Protein AF-A0A3B8ZPI1-F1 (afdb_monomer)

Foldseek 3Di:
DVVVCVVVVVVCCVVLVVLLQDPLLLLLLLVLVVQVPPPPVVNPWDCDPNDTDGPSVVSLVSSLSNLVNCVVVVQWAPDDDDPVNVVLCVVLVVVVVVLVVDD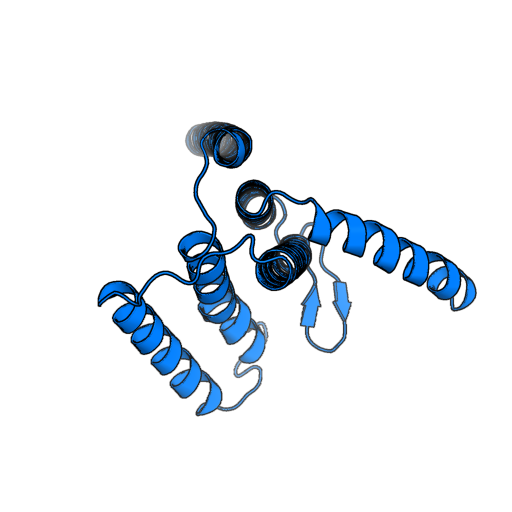FADPDPPDDTSVVCNCVVRVSVNSSCVSVVRHDDDPVSNVSSVVSVVVVVVVVVVVVVCVVVVVD

Structure (mmCIF, N/CA/C/O backbone):
data_AF-A0A3B8ZPI1-F1
#
_entry.id   AF-A0A3B8ZPI1-F1
#
loop_
_atom_site.group_PDB
_atom_site.id
_atom_site.type_symbol
_atom_site.label_atom_id
_atom_site.label_alt_id
_atom_site.label_comp_id
_atom_site.label_asym_id
_atom_site.label_entity_id
_atom_site.label_seq_id
_atom_site.pdbx_PDB_ins_code
_atom_site.Cartn_x
_atom_site.Cartn_y
_atom_site.Cartn_z
_atom_site.occupancy
_atom_site.B_iso_or_equiv
_atom_site.auth_seq_id
_atom_site.auth_comp_id
_atom_site.auth_asym_id
_atom_site.auth_atom_id
_atom_site.pdbx_PDB_model_num
ATOM 1 N N . MET A 1 1 ? 23.819 19.907 0.107 1.00 67.81 1 MET A N 1
ATOM 2 C CA . MET A 1 1 ? 22.705 18.936 0.233 1.00 67.81 1 MET A CA 1
ATOM 3 C C . MET A 1 1 ? 21.937 19.099 1.539 1.00 67.81 1 MET A C 1
ATOM 5 O O . MET A 1 1 ? 20.718 19.045 1.495 1.00 67.81 1 MET A O 1
ATOM 9 N N . GLU A 1 2 ? 22.601 19.367 2.667 1.00 83.31 2 GLU A N 1
ATOM 10 C CA . GLU A 1 2 ? 21.951 19.549 3.980 1.00 83.31 2 GLU A CA 1
ATOM 11 C C . GLU A 1 2 ? 20.871 20.640 3.993 1.00 83.31 2 GLU A C 1
ATOM 13 O O . GLU A 1 2 ? 19.781 20.415 4.503 1.00 83.31 2 GLU A O 1
ATOM 18 N N . PHE A 1 3 ? 21.115 21.778 3.335 1.00 86.19 3 PHE A N 1
ATOM 19 C CA . PHE A 1 3 ? 20.123 22.852 3.209 1.00 86.19 3 PHE A CA 1
ATOM 20 C C . PHE A 1 3 ? 18.861 22.436 2.427 1.00 86.19 3 PHE A C 1
ATOM 22 O O . PHE A 1 3 ? 17.750 22.795 2.802 1.00 86.19 3 PHE A O 1
ATOM 29 N N . LEU A 1 4 ? 19.008 21.629 1.367 1.00 85.62 4 LEU A N 1
ATOM 30 C CA . LEU A 1 4 ? 17.861 21.101 0.618 1.00 85.62 4 LEU A CA 1
ATOM 31 C C . LEU A 1 4 ? 17.079 20.086 1.456 1.00 85.62 4 LEU A C 1
ATOM 33 O O . LEU A 1 4 ? 15.855 20.145 1.484 1.00 85.62 4 LEU A O 1
ATOM 37 N N . LEU A 1 5 ? 17.768 19.204 2.187 1.00 86.38 5 LEU A N 1
ATOM 38 C CA . LEU A 1 5 ? 17.121 18.270 3.114 1.00 86.38 5 LEU A CA 1
ATOM 39 C C . LEU A 1 5 ? 16.363 19.013 4.220 1.00 86.38 5 LEU A C 1
ATOM 41 O O . LEU A 1 5 ? 15.227 18.657 4.524 1.00 86.38 5 LEU A O 1
ATOM 45 N N . PHE A 1 6 ? 16.946 20.084 4.760 1.00 90.19 6 PHE A N 1
ATOM 46 C CA . PHE A 1 6 ? 16.316 20.931 5.770 1.00 90.19 6 PHE A CA 1
ATOM 47 C C . PHE A 1 6 ? 15.009 21.575 5.280 1.00 90.19 6 PHE A C 1
ATOM 49 O O . PHE A 1 6 ? 14.068 21.695 6.057 1.00 90.19 6 PHE A O 1
ATOM 56 N N . LEU A 1 7 ? 14.912 21.935 3.995 1.00 89.38 7 LEU A N 1
ATOM 57 C CA . LEU A 1 7 ? 13.674 22.451 3.394 1.00 89.38 7 LEU A CA 1
ATOM 58 C C . LEU A 1 7 ? 12.685 21.338 3.015 1.00 89.38 7 LEU A C 1
ATOM 60 O O . LEU A 1 7 ? 11.474 21.497 3.175 1.00 89.38 7 LEU A O 1
ATOM 64 N N . MET A 1 8 ? 13.182 20.205 2.516 1.00 88.06 8 MET A N 1
ATOM 65 C CA . MET A 1 8 ? 12.337 19.114 2.027 1.00 88.06 8 MET A CA 1
ATOM 66 C C . MET A 1 8 ? 11.695 18.304 3.152 1.00 88.06 8 MET A C 1
ATOM 68 O O . MET A 1 8 ? 10.551 17.886 2.998 1.00 88.06 8 MET A O 1
ATOM 72 N N . ILE A 1 9 ? 12.382 18.087 4.277 1.00 90.69 9 ILE A N 1
ATOM 73 C CA . ILE A 1 9 ? 11.857 17.276 5.387 1.00 90.69 9 ILE A CA 1
ATOM 74 C C . ILE A 1 9 ? 10.565 17.881 5.970 1.00 90.69 9 ILE A C 1
ATOM 76 O O . ILE A 1 9 ? 9.569 17.160 6.027 1.00 90.69 9 ILE A O 1
ATOM 80 N N . PRO A 1 10 ? 10.496 19.176 6.340 1.00 91.06 10 PRO A N 1
ATOM 81 C CA . PRO A 1 10 ? 9.257 19.778 6.830 1.00 91.06 10 PRO A CA 1
ATOM 82 C C . PRO A 1 10 ? 8.129 19.727 5.800 1.00 91.06 10 PRO A C 1
ATOM 84 O O . PRO A 1 10 ? 6.988 19.442 6.157 1.00 91.06 10 PRO A O 1
ATOM 87 N N . ALA A 1 11 ? 8.441 19.953 4.519 1.00 89.12 11 ALA A N 1
ATOM 88 C CA . ALA A 1 11 ? 7.459 19.861 3.444 1.00 89.12 11 ALA A CA 1
ATOM 89 C C . ALA A 1 11 ? 6.911 18.430 3.308 1.00 89.12 11 ALA A C 1
ATOM 91 O O . ALA A 1 11 ? 5.697 18.244 3.248 1.00 89.12 11 ALA A O 1
ATOM 92 N N . LEU A 1 12 ? 7.783 17.419 3.324 1.00 87.12 12 LEU A N 1
ATOM 93 C CA . LEU A 1 12 ? 7.402 16.005 3.291 1.00 87.12 12 LEU A CA 1
ATOM 94 C C . LEU A 1 12 ? 6.561 15.613 4.505 1.00 87.12 12 LEU A C 1
ATOM 96 O O . LEU A 1 12 ? 5.563 14.919 4.346 1.00 87.12 12 LEU A O 1
ATOM 100 N N . LEU A 1 13 ? 6.923 16.075 5.703 1.00 89.31 13 LEU A N 1
ATOM 101 C CA . LEU A 1 13 ? 6.161 15.804 6.922 1.00 89.31 13 LEU A CA 1
ATOM 102 C C . LEU A 1 13 ? 4.782 16.470 6.890 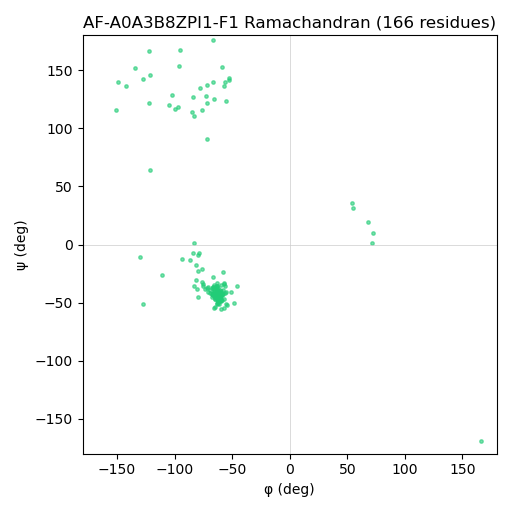1.00 89.31 13 LEU A C 1
ATOM 104 O O . LEU A 1 13 ? 3.790 15.834 7.242 1.00 89.31 13 LEU A O 1
ATOM 108 N N . LEU A 1 14 ? 4.697 17.721 6.431 1.00 91.44 14 LEU A N 1
ATOM 109 C CA . LEU A 1 14 ? 3.436 18.452 6.329 1.00 91.44 14 LEU A CA 1
ATOM 110 C C . LEU A 1 14 ? 2.507 17.812 5.291 1.00 91.44 14 LEU A C 1
ATOM 112 O O . LEU A 1 14 ? 1.373 17.456 5.610 1.00 91.44 14 LEU A O 1
ATOM 116 N N . TRP A 1 15 ? 2.986 17.635 4.058 1.00 90.19 15 TRP A N 1
ATOM 117 C CA . TRP A 1 15 ? 2.186 17.063 2.974 1.00 90.19 15 TRP A CA 1
ATOM 118 C C . TRP A 1 15 ? 1.895 15.582 3.198 1.00 90.19 15 TRP A C 1
ATOM 120 O O . TRP A 1 15 ? 0.765 15.150 2.980 1.00 90.19 15 TRP A O 1
ATOM 130 N N . GLY A 1 16 ? 2.866 14.821 3.701 1.00 87.69 16 GLY A N 1
ATOM 131 C CA . GLY A 1 16 ? 2.686 13.426 4.095 1.00 87.69 16 GLY A CA 1
ATOM 132 C C . GLY A 1 16 ? 1.683 13.277 5.237 1.00 87.69 16 GLY A C 1
ATOM 133 O O . GLY A 1 16 ? 0.831 12.395 5.185 1.00 87.69 16 GLY A O 1
ATOM 134 N N . GLY A 1 17 ? 1.706 14.180 6.220 1.00 87.88 17 GLY A N 1
ATOM 135 C CA . GLY A 1 17 ? 0.720 14.224 7.300 1.00 87.88 17 GLY A CA 1
ATOM 136 C C . GLY A 1 17 ? -0.687 14.563 6.804 1.00 87.88 17 GLY A C 1
ATOM 137 O O . GLY A 1 17 ? -1.649 13.893 7.179 1.00 87.88 17 GLY A O 1
ATOM 138 N N . ILE A 1 18 ? -0.823 15.557 5.916 1.00 89.19 18 ILE A N 1
ATOM 139 C CA . ILE A 1 18 ? -2.104 15.897 5.271 1.00 89.19 18 ILE A CA 1
ATOM 140 C C . ILE A 1 18 ? -2.625 14.709 4.462 1.00 89.19 18 ILE A C 1
ATOM 142 O O . ILE A 1 18 ? -3.811 14.383 4.557 1.00 89.19 18 ILE A O 1
ATOM 146 N N . PHE A 1 19 ? -1.746 14.058 3.698 1.00 90.81 19 PHE A N 1
ATOM 147 C CA . PHE A 1 19 ? -2.079 12.870 2.929 1.00 90.81 19 PHE A CA 1
ATOM 148 C C . PHE A 1 19 ? -2.562 11.756 3.858 1.00 90.81 19 PHE A C 1
ATOM 150 O O . PHE A 1 19 ? -3.702 11.334 3.727 1.00 90.81 19 PHE A O 1
ATOM 157 N N . ALA A 1 20 ? -1.785 11.364 4.869 1.00 89.00 20 ALA A N 1
ATOM 158 C CA . ALA A 1 20 ? -2.187 10.333 5.828 1.00 89.00 20 ALA A CA 1
ATOM 159 C C . ALA A 1 20 ? -3.520 10.661 6.530 1.00 89.00 20 ALA A C 1
ATOM 161 O O . ALA A 1 20 ? -4.345 9.790 6.783 1.00 89.00 20 ALA A O 1
ATOM 162 N N . ALA A 1 21 ? -3.778 11.937 6.806 1.00 87.12 21 ALA A N 1
ATOM 163 C CA . ALA A 1 21 ? -4.998 12.381 7.466 1.00 87.12 21 ALA A CA 1
ATOM 164 C C . ALA A 1 21 ? -6.250 12.413 6.580 1.00 87.12 21 ALA A C 1
ATOM 166 O O . ALA A 1 21 ? -7.353 12.497 7.129 1.00 87.12 21 ALA A O 1
ATOM 167 N N . ARG A 1 22 ? -6.108 12.471 5.254 1.00 88.12 22 ARG A N 1
ATOM 168 C CA . ARG A 1 22 ? -7.228 12.730 4.327 1.00 88.12 22 ARG A CA 1
ATOM 169 C C . ARG A 1 22 ? -7.316 11.740 3.175 1.00 88.12 22 ARG A C 1
ATOM 171 O O . ARG A 1 22 ? -8.303 11.759 2.442 1.00 88.12 22 ARG A O 1
ATOM 178 N N . ALA A 1 23 ? -6.295 10.917 2.983 1.00 87.75 23 ALA A N 1
ATOM 179 C CA . ALA A 1 23 ? -6.245 9.972 1.893 1.00 87.75 23 ALA A CA 1
ATOM 180 C C . ALA A 1 23 ? -7.322 8.907 2.062 1.00 87.75 23 ALA A C 1
ATOM 182 O O . ALA A 1 23 ? -7.596 8.388 3.144 1.00 87.75 23 ALA A O 1
ATOM 183 N N . ASN A 1 24 ? -7.920 8.568 0.932 1.00 90.12 24 ASN A N 1
ATOM 184 C CA . ASN A 1 24 ? -8.840 7.463 0.839 1.00 90.12 24 ASN A CA 1
ATOM 185 C C . ASN A 1 24 ? -8.039 6.172 0.661 1.00 90.12 24 ASN A C 1
ATOM 187 O O . ASN A 1 24 ? -7.459 5.944 -0.400 1.00 90.12 24 ASN A O 1
ATOM 191 N N . VAL A 1 25 ? -8.040 5.330 1.692 1.00 90.31 25 VAL A N 1
ATOM 192 C CA . VAL A 1 25 ? -7.284 4.073 1.753 1.00 90.31 25 VAL A CA 1
ATOM 193 C C . VAL A 1 25 ? -7.509 3.187 0.521 1.00 90.31 25 VAL A C 1
ATOM 195 O O . VAL A 1 25 ? -6.544 2.655 -0.023 1.00 90.31 25 VAL A O 1
ATOM 198 N N . TYR A 1 26 ? -8.745 3.085 0.021 1.00 92.00 26 TYR A N 1
ATOM 199 C CA . TYR A 1 26 ? -9.055 2.279 -1.166 1.00 92.00 26 TYR A CA 1
ATOM 200 C C . TYR A 1 26 ? -8.396 2.831 -2.430 1.00 92.00 26 TYR A C 1
ATOM 202 O O . TYR A 1 26 ? -7.894 2.071 -3.255 1.00 92.00 26 TYR A O 1
ATOM 210 N N . LEU A 1 27 ? -8.376 4.158 -2.581 1.00 93.31 27 LEU A N 1
ATOM 211 C CA . LEU A 1 27 ? -7.702 4.805 -3.703 1.00 93.31 27 LEU A CA 1
ATOM 212 C C . LEU A 1 27 ? -6.187 4.601 -3.618 1.00 93.31 27 LEU A C 1
ATOM 214 O O . LEU A 1 27 ? -5.568 4.295 -4.631 1.00 93.31 27 LEU A O 1
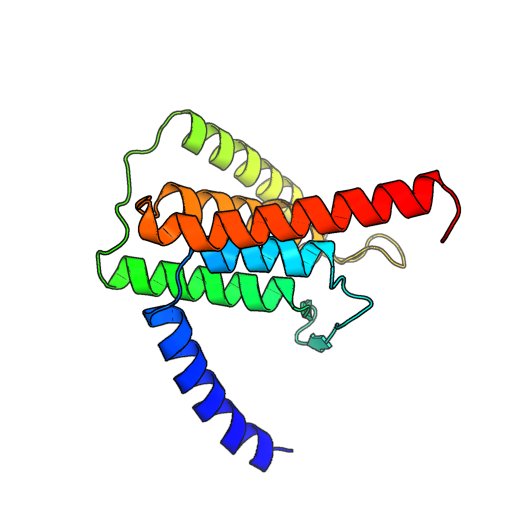ATOM 218 N N . VAL A 1 28 ? -5.593 4.724 -2.427 1.00 93.19 28 VAL A N 1
ATOM 219 C CA . VAL A 1 28 ? -4.151 4.481 -2.254 1.00 93.19 28 VAL A CA 1
ATOM 220 C C . VAL A 1 28 ? -3.801 3.026 -2.574 1.00 93.19 28 VAL A C 1
ATOM 222 O O . VAL A 1 28 ? -2.823 2.790 -3.275 1.00 93.19 28 VAL A O 1
ATOM 225 N N . ALA A 1 29 ? -4.625 2.061 -2.154 1.00 92.31 29 ALA A N 1
ATOM 226 C CA . ALA A 1 29 ? -4.447 0.652 -2.508 1.00 92.31 29 ALA A CA 1
ATOM 227 C C . ALA A 1 29 ? -4.556 0.408 -4.029 1.00 92.31 29 ALA A C 1
ATOM 229 O O . ALA A 1 29 ? -3.745 -0.320 -4.600 1.00 92.31 29 ALA A O 1
ATOM 230 N N . ALA A 1 30 ? -5.504 1.057 -4.714 1.00 94.06 30 ALA A N 1
ATOM 231 C CA . ALA A 1 30 ? -5.612 0.975 -6.173 1.00 94.06 30 ALA A CA 1
ATOM 232 C C . ALA A 1 30 ? -4.397 1.604 -6.882 1.00 94.06 30 ALA A C 1
ATOM 234 O O . ALA A 1 30 ? -3.858 1.021 -7.820 1.00 94.06 30 ALA A O 1
ATOM 235 N N . LEU A 1 31 ? -3.920 2.762 -6.414 1.00 94.81 31 LEU A N 1
ATOM 236 C CA . LEU A 1 31 ? -2.711 3.402 -6.942 1.00 94.81 31 LEU A CA 1
ATOM 237 C C . LEU A 1 31 ? -1.453 2.571 -6.673 1.00 94.81 31 LEU A C 1
ATOM 239 O O . LEU A 1 31 ? -0.570 2.527 -7.522 1.00 94.81 31 LEU A O 1
ATOM 243 N N . PHE A 1 32 ? -1.382 1.879 -5.535 1.00 93.06 32 PHE A N 1
ATOM 244 C CA . PHE A 1 32 ? -0.324 0.911 -5.251 1.00 93.06 32 PHE A CA 1
ATOM 245 C C . PHE A 1 32 ? -0.294 -0.208 -6.307 1.00 93.06 32 PHE A C 1
ATOM 247 O O . PHE A 1 32 ? 0.780 -0.543 -6.811 1.00 93.06 32 PHE A O 1
ATOM 254 N N . MET A 1 33 ? -1.458 -0.740 -6.707 1.00 91.75 33 MET A N 1
ATOM 255 C CA . MET A 1 33 ? -1.532 -1.725 -7.795 1.00 91.75 33 MET A CA 1
ATOM 256 C C . MET A 1 33 ? -1.059 -1.142 -9.129 1.00 91.75 33 MET A C 1
ATOM 258 O O . MET A 1 33 ? -0.292 -1.795 -9.833 1.00 91.75 33 MET A O 1
ATOM 262 N N . VAL A 1 34 ? -1.463 0.090 -9.460 1.00 94.25 34 VAL A N 1
ATOM 263 C CA . VAL A 1 34 ? -0.988 0.783 -10.672 1.00 94.25 34 VAL A CA 1
ATOM 264 C C . VAL A 1 34 ? 0.530 0.946 -10.647 1.00 94.25 34 VAL A C 1
ATOM 266 O O . VAL A 1 34 ? 1.189 0.622 -11.630 1.00 94.25 34 VAL A O 1
ATOM 269 N N . ALA A 1 35 ? 1.097 1.407 -9.530 1.00 93.12 35 ALA A N 1
ATOM 270 C CA . ALA A 1 35 ? 2.538 1.572 -9.380 1.00 93.12 35 ALA A CA 1
ATOM 271 C C . ALA A 1 35 ? 3.280 0.247 -9.570 1.00 93.12 35 ALA A C 1
ATOM 273 O O . ALA A 1 35 ? 4.240 0.191 -10.327 1.00 93.12 35 ALA A O 1
ATOM 274 N N . THR A 1 36 ? 2.779 -0.829 -8.967 1.00 88.94 36 THR A N 1
ATOM 275 C CA . THR A 1 36 ? 3.394 -2.158 -9.082 1.00 88.94 36 THR A CA 1
ATOM 276 C C . THR A 1 36 ? 3.316 -2.715 -10.509 1.00 88.94 36 THR A C 1
ATOM 278 O O . THR A 1 36 ? 4.246 -3.379 -10.953 1.00 88.94 36 THR A O 1
ATOM 281 N N . ALA A 1 37 ? 2.222 -2.458 -11.233 1.00 89.81 37 ALA A N 1
ATOM 282 C CA . ALA A 1 37 ? 2.007 -2.998 -12.576 1.00 89.81 37 ALA A CA 1
ATOM 283 C C . ALA A 1 37 ? 2.686 -2.180 -13.688 1.00 89.81 37 ALA A C 1
ATOM 285 O O . ALA A 1 37 ? 3.130 -2.750 -14.679 1.00 89.81 37 ALA A O 1
ATOM 286 N N . VAL A 1 38 ? 2.726 -0.851 -13.549 1.00 90.94 38 VAL A N 1
ATOM 287 C CA . VAL A 1 38 ? 3.120 0.074 -14.630 1.00 90.94 38 VAL A CA 1
ATOM 288 C C . VAL A 1 38 ? 4.466 0.747 -14.363 1.00 90.94 38 VAL A C 1
ATOM 290 O O . VAL A 1 38 ? 5.159 1.121 -15.305 1.00 90.94 38 VAL A O 1
ATOM 293 N N . PHE A 1 39 ? 4.863 0.883 -13.097 1.00 89.44 39 PHE A N 1
ATOM 294 C CA . PHE A 1 39 ? 6.101 1.552 -12.690 1.00 89.44 39 PHE A CA 1
ATOM 295 C C . PHE A 1 39 ? 7.002 0.601 -11.890 1.00 89.44 39 PHE A C 1
ATOM 297 O O . PHE A 1 39 ? 7.248 0.841 -10.702 1.00 89.44 39 PHE A O 1
ATOM 304 N N . PRO A 1 40 ? 7.497 -0.484 -12.514 1.00 81.38 40 PRO A N 1
ATOM 305 C CA . PRO A 1 40 ? 8.392 -1.410 -11.840 1.00 81.38 40 PRO A CA 1
ATOM 306 C C . PRO A 1 40 ? 9.745 -0.738 -11.527 1.00 81.38 40 PRO A C 1
ATOM 308 O O . PRO A 1 40 ? 9.997 0.421 -11.876 1.00 81.38 40 PRO A O 1
ATOM 311 N N . ALA A 1 41 ? 10.626 -1.454 -10.827 1.00 83.12 41 ALA A N 1
ATOM 312 C CA . ALA A 1 41 ? 11.876 -0.903 -10.293 1.00 83.12 41 ALA A CA 1
ATOM 313 C C . ALA A 1 41 ? 12.805 -0.295 -11.365 1.00 83.12 41 ALA A C 1
ATOM 315 O O . ALA A 1 41 ? 13.625 0.572 -11.049 1.00 83.12 41 ALA A O 1
ATOM 316 N N . GLU A 1 42 ? 12.663 -0.729 -12.617 1.00 84.38 42 GLU A N 1
ATOM 317 C CA . GLU A 1 42 ? 13.378 -0.243 -13.796 1.00 84.38 42 GLU A CA 1
ATOM 318 C C . GLU A 1 42 ? 13.008 1.204 -14.159 1.00 84.38 42 GLU A C 1
ATOM 320 O O . GLU A 1 42 ? 13.839 1.920 -14.711 1.00 84.38 42 GLU A O 1
ATOM 325 N N . PHE A 1 43 ? 11.792 1.658 -13.830 1.00 85.44 43 PHE A N 1
ATOM 326 C CA . PHE A 1 43 ? 11.367 3.046 -14.054 1.00 85.44 43 PHE A CA 1
ATOM 327 C C . PHE A 1 43 ? 11.896 3.991 -12.977 1.00 85.44 43 PHE A C 1
ATOM 329 O O . PHE A 1 43 ? 12.358 5.092 -13.274 1.00 85.44 43 PHE A O 1
ATOM 336 N N . PHE A 1 44 ? 11.790 3.580 -11.714 1.00 84.44 44 PHE A N 1
ATOM 337 C CA . PHE A 1 44 ? 12.245 4.368 -10.578 1.00 84.44 44 PHE A CA 1
ATOM 338 C C . PHE A 1 44 ? 12.653 3.451 -9.431 1.00 84.44 44 PHE A C 1
ATOM 340 O O . PHE A 1 44 ? 11.816 2.777 -8.825 1.00 84.44 44 PHE A O 1
ATOM 347 N N . SER A 1 45 ? 13.936 3.480 -9.086 1.00 88.75 45 SER A N 1
ATOM 348 C CA . SER A 1 45 ? 14.452 2.827 -7.892 1.00 88.75 45 SER A CA 1
ATOM 349 C C . SER A 1 45 ? 15.542 3.661 -7.230 1.00 88.75 45 SER A C 1
ATOM 351 O O . SER A 1 45 ? 16.432 4.208 -7.877 1.00 88.75 45 SER A O 1
ATOM 353 N N . VAL A 1 46 ? 15.471 3.752 -5.904 1.00 88.56 46 VAL A N 1
ATOM 354 C CA . VAL A 1 46 ? 16.485 4.401 -5.069 1.00 88.56 46 VAL A CA 1
ATOM 355 C C . VAL A 1 46 ? 16.996 3.381 -4.063 1.00 88.56 46 VAL A C 1
ATOM 357 O O . VAL A 1 46 ? 16.220 2.835 -3.287 1.00 88.56 46 VAL A O 1
ATOM 360 N N . GLN A 1 47 ? 18.297 3.109 -4.052 1.00 84.69 47 GLN A N 1
ATOM 361 C CA . GLN A 1 47 ? 18.897 2.239 -3.039 1.00 84.69 47 GLN A CA 1
ATOM 362 C C . GLN A 1 47 ? 19.216 3.071 -1.793 1.00 84.69 47 GLN A C 1
ATOM 364 O O . GLN A 1 47 ? 20.064 3.960 -1.843 1.00 84.69 47 GLN A O 1
ATOM 369 N N . ALA A 1 48 ? 18.538 2.805 -0.676 1.00 82.12 48 ALA A N 1
ATOM 370 C CA . ALA A 1 48 ? 18.778 3.502 0.586 1.00 82.12 48 ALA A CA 1
ATOM 371 C C . ALA A 1 48 ? 18.489 2.592 1.787 1.00 82.12 48 ALA A C 1
ATOM 373 O O . ALA A 1 48 ? 17.516 1.841 1.789 1.00 82.12 48 ALA A O 1
ATOM 374 N N . ALA A 1 49 ? 19.333 2.673 2.822 1.00 75.81 49 ALA A N 1
ATOM 375 C CA . ALA A 1 49 ? 19.222 1.871 4.049 1.00 75.81 49 ALA A CA 1
ATOM 376 C C . ALA A 1 49 ? 19.149 0.343 3.807 1.00 75.81 49 ALA A C 1
ATOM 378 O O . ALA A 1 49 ? 18.434 -0.369 4.505 1.00 75.81 49 ALA A O 1
ATOM 379 N N . GLY A 1 50 ? 19.865 -0.164 2.795 1.00 71.56 50 GLY A N 1
ATOM 380 C CA . GLY A 1 50 ? 19.868 -1.592 2.443 1.00 71.56 50 GLY A CA 1
ATOM 381 C C . GLY A 1 50 ? 18.574 -2.088 1.785 1.00 71.56 50 GLY A C 1
ATOM 382 O O . GLY A 1 50 ? 18.397 -3.293 1.618 1.00 71.56 50 GLY A O 1
ATOM 383 N N . LEU A 1 51 ? 17.676 -1.173 1.411 1.00 78.12 51 LEU A N 1
ATOM 384 C CA . LEU A 1 51 ? 16.422 -1.461 0.729 1.00 78.12 51 LEU A CA 1
ATOM 385 C C . LEU A 1 51 ? 16.374 -0.726 -0.609 1.00 78.12 51 LEU A C 1
ATOM 387 O O . LEU A 1 51 ? 16.852 0.402 -0.752 1.00 78.12 51 LEU A O 1
ATOM 391 N N . THR A 1 52 ? 15.737 -1.359 -1.586 1.00 84.69 52 THR A N 1
ATOM 392 C CA . THR A 1 52 ? 15.357 -0.684 -2.824 1.00 84.69 52 THR A CA 1
ATOM 393 C C . THR A 1 52 ? 14.037 0.034 -2.582 1.00 84.69 52 THR A C 1
ATOM 395 O O . THR A 1 52 ? 13.066 -0.579 -2.151 1.00 84.69 52 THR A O 1
ATOM 398 N N . TRP A 1 53 ? 13.969 1.324 -2.865 1.00 86.06 53 TRP A N 1
ATOM 399 C CA . TRP A 1 53 ? 12.769 2.141 -2.736 1.00 86.06 53 TRP A CA 1
ATOM 400 C C . TRP A 1 53 ? 12.197 2.409 -4.116 1.00 86.06 53 TRP A C 1
ATOM 402 O O . TRP A 1 53 ? 12.866 2.985 -4.967 1.00 86.06 53 TRP A O 1
ATOM 412 N N . THR A 1 54 ? 10.966 1.969 -4.324 1.00 90.50 54 THR A N 1
ATOM 413 C CA . THR A 1 54 ? 10.204 2.105 -5.566 1.00 90.50 54 THR A CA 1
ATOM 414 C C . THR A 1 54 ? 8.900 2.842 -5.263 1.00 90.50 54 THR A C 1
ATOM 416 O O . THR A 1 54 ? 8.537 3.025 -4.094 1.00 90.50 54 THR A O 1
ATOM 419 N N . LEU A 1 55 ? 8.197 3.307 -6.297 1.00 89.75 55 LEU A N 1
ATOM 420 C CA . LEU A 1 55 ? 6.976 4.099 -6.120 1.00 89.75 55 LEU A CA 1
ATOM 421 C C . LEU A 1 55 ? 5.895 3.329 -5.343 1.00 89.75 55 LEU A C 1
ATOM 423 O O . LEU A 1 55 ? 5.249 3.894 -4.459 1.00 89.75 55 LEU A O 1
ATOM 427 N N . ASP A 1 56 ? 5.744 2.033 -5.615 1.00 89.81 56 ASP A N 1
ATOM 428 C CA . ASP A 1 56 ? 4.823 1.146 -4.905 1.00 89.81 56 ASP A CA 1
ATOM 429 C C . ASP A 1 56 ? 5.146 1.071 -3.402 1.00 89.81 56 ASP A C 1
ATOM 431 O O . ASP A 1 56 ? 4.24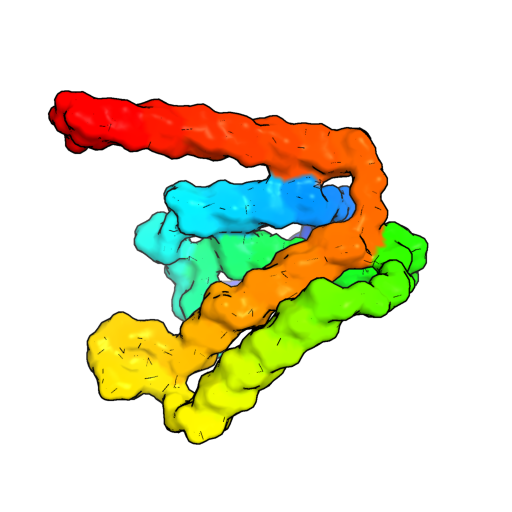4 1.200 -2.578 1.00 89.81 56 ASP A O 1
ATOM 435 N N . ARG A 1 57 ? 6.422 0.993 -3.003 1.00 89.38 57 ARG A N 1
ATOM 436 C CA . ARG A 1 57 ? 6.811 0.970 -1.578 1.00 89.38 57 ARG A CA 1
ATOM 437 C C . ARG A 1 57 ? 6.509 2.281 -0.861 1.00 89.38 57 ARG A C 1
ATOM 439 O O . ARG A 1 57 ? 6.108 2.267 0.303 1.00 89.38 57 ARG A O 1
ATOM 446 N N . LEU A 1 58 ? 6.670 3.413 -1.545 1.00 89.06 58 LEU A N 1
ATOM 447 C CA . LEU A 1 58 ? 6.303 4.718 -0.991 1.00 89.06 58 LEU A CA 1
ATOM 448 C C . LEU A 1 58 ? 4.785 4.827 -0.797 1.00 89.06 58 LEU A C 1
ATOM 450 O O . LEU A 1 58 ? 4.330 5.257 0.264 1.00 89.06 58 LEU A O 1
ATOM 454 N N . LEU A 1 59 ? 3.999 4.375 -1.779 1.00 90.44 59 LEU A N 1
ATOM 455 C CA . LEU A 1 59 ? 2.538 4.315 -1.671 1.00 90.44 59 LEU A CA 1
ATOM 456 C C . LEU A 1 59 ? 2.082 3.340 -0.583 1.00 90.44 59 LEU A C 1
ATOM 458 O O . LEU A 1 59 ? 1.130 3.634 0.139 1.00 90.44 59 LEU A O 1
ATOM 462 N N . PHE A 1 60 ? 2.783 2.220 -0.417 1.00 91.31 60 PHE A N 1
ATOM 463 C CA . PHE A 1 60 ? 2.531 1.266 0.654 1.00 91.31 60 PHE A CA 1
ATOM 464 C C . PHE A 1 60 ? 2.714 1.907 2.035 1.00 91.31 60 PHE A C 1
ATOM 466 O O . PHE A 1 60 ? 1.814 1.829 2.871 1.00 91.31 60 PHE A O 1
ATOM 473 N N . LEU A 1 61 ? 3.823 2.618 2.268 1.00 90.44 61 LEU A N 1
ATOM 474 C CA . LEU A 1 61 ? 4.014 3.359 3.519 1.00 90.44 61 LEU A CA 1
ATOM 475 C C . LEU A 1 61 ? 2.939 4.428 3.723 1.00 90.44 61 LEU A C 1
ATOM 477 O O . LEU A 1 61 ? 2.406 4.564 4.825 1.00 90.44 61 LEU A O 1
ATOM 481 N N . ALA A 1 62 ? 2.587 5.158 2.664 1.00 89.19 62 ALA A N 1
ATOM 482 C CA . ALA A 1 62 ? 1.547 6.176 2.721 1.00 89.19 62 ALA A CA 1
ATOM 483 C C . ALA A 1 62 ? 0.176 5.572 3.077 1.00 89.19 62 ALA A C 1
ATOM 485 O O . ALA A 1 62 ? -0.579 6.157 3.856 1.00 89.19 62 ALA A O 1
ATOM 486 N N . MET A 1 63 ? -0.131 4.377 2.570 1.00 91.94 63 MET A N 1
ATOM 487 C CA . MET A 1 63 ? -1.334 3.621 2.914 1.00 91.94 63 MET A CA 1
ATOM 488 C C . MET A 1 63 ? -1.336 3.197 4.387 1.00 91.94 63 MET A C 1
ATOM 490 O O . MET A 1 63 ? -2.332 3.422 5.073 1.00 91.94 63 MET A O 1
ATOM 494 N N . ILE A 1 64 ? -0.227 2.645 4.892 1.00 92.25 64 ILE A N 1
ATOM 495 C CA . ILE A 1 64 ? -0.096 2.256 6.306 1.00 92.25 64 ILE A CA 1
ATOM 496 C C . ILE A 1 64 ? -0.250 3.470 7.222 1.00 92.25 64 ILE A C 1
ATOM 498 O O . ILE A 1 64 ? -1.003 3.414 8.194 1.00 92.25 64 ILE A O 1
ATOM 502 N N . ALA A 1 65 ? 0.399 4.587 6.889 1.00 90.94 65 ALA A N 1
ATOM 503 C CA . ALA A 1 65 ? 0.261 5.835 7.629 1.00 90.94 65 ALA A CA 1
ATOM 504 C C . ALA A 1 65 ? -1.193 6.334 7.624 1.00 90.94 65 ALA A C 1
ATOM 506 O O . ALA A 1 65 ? -1.716 6.717 8.669 1.00 90.94 65 ALA A O 1
ATOM 507 N N . SER A 1 66 ? -1.870 6.272 6.472 1.00 89.81 66 SER A N 1
ATOM 508 C CA . SER A 1 66 ? -3.274 6.685 6.353 1.00 89.81 66 SER A CA 1
ATOM 509 C C . SER A 1 66 ? -4.199 5.825 7.212 1.00 89.81 66 SER A C 1
ATOM 511 O O . SER A 1 66 ? -5.054 6.344 7.930 1.00 89.81 66 SER A O 1
ATOM 513 N N . PHE A 1 67 ? -3.992 4.508 7.193 1.00 90.75 67 PHE A N 1
ATOM 514 C CA . PHE A 1 67 ? -4.738 3.576 8.029 1.00 90.75 67 PHE A CA 1
ATOM 515 C C . PHE A 1 67 ? -4.488 3.822 9.522 1.00 90.75 67 PHE A C 1
ATOM 517 O O . PHE A 1 67 ? -5.442 3.901 10.292 1.00 90.75 67 PHE A O 1
ATOM 524 N N . ALA A 1 68 ? -3.230 4.008 9.934 1.00 91.50 68 ALA A N 1
ATOM 525 C CA . ALA A 1 68 ? -2.874 4.277 11.326 1.00 91.50 68 ALA A CA 1
ATOM 526 C C . ALA A 1 68 ? -3.504 5.583 11.842 1.00 91.50 68 ALA A C 1
ATOM 528 O O . ALA A 1 68 ? -4.043 5.614 12.949 1.00 91.50 68 ALA A O 1
ATOM 529 N N . VAL A 1 69 ? -3.503 6.645 11.028 1.00 90.56 69 VAL A N 1
ATOM 530 C CA . VAL A 1 69 ? -4.169 7.913 11.370 1.00 90.56 69 VAL A CA 1
ATOM 531 C C . VAL A 1 69 ? -5.688 7.742 11.440 1.00 90.56 69 VAL A C 1
ATOM 533 O O . VAL A 1 69 ? -6.318 8.261 12.365 1.00 90.56 69 VAL A O 1
ATOM 536 N N . GLY A 1 70 ? -6.287 6.998 10.507 1.00 87.81 70 GLY A N 1
ATOM 537 C CA . GLY A 1 70 ? -7.713 6.666 10.541 1.00 87.81 70 GLY A CA 1
ATOM 538 C C . GLY A 1 70 ? -8.096 5.869 11.789 1.00 87.81 70 GLY A C 1
ATOM 539 O O . GLY A 1 70 ? -9.111 6.160 12.424 1.00 87.81 70 GLY A O 1
ATOM 540 N N . TRP A 1 71 ? -7.258 4.912 12.189 1.00 88.38 71 TRP A N 1
ATOM 541 C CA . TRP A 1 71 ? -7.452 4.124 13.403 1.00 88.38 71 TRP A CA 1
ATOM 542 C C . TRP A 1 71 ? -7.355 4.982 14.663 1.00 88.38 71 TRP A C 1
ATOM 544 O O . TRP A 1 71 ? -8.270 4.948 15.484 1.00 88.38 71 TRP A O 1
ATOM 554 N N . TYR A 1 72 ? -6.330 5.833 14.766 1.00 89.56 72 TYR A N 1
ATOM 555 C CA . TYR A 1 72 ? -6.187 6.787 15.871 1.00 89.56 72 TYR A CA 1
ATOM 556 C C . TYR A 1 72 ? -7.396 7.731 15.999 1.00 89.56 72 TYR A C 1
ATOM 558 O O . TYR A 1 72 ? -7.789 8.106 17.100 1.00 89.56 72 TYR A O 1
ATOM 566 N N . ARG A 1 73 ? -8.030 8.089 14.876 1.00 87.94 73 ARG A N 1
ATOM 567 C CA . ARG A 1 73 ? -9.240 8.928 14.836 1.00 87.94 73 ARG A CA 1
ATOM 568 C C . ARG A 1 73 ? -10.549 8.165 15.072 1.00 87.94 73 ARG A C 1
ATOM 570 O O . ARG A 1 73 ? -11.610 8.775 14.973 1.00 87.94 73 ARG A O 1
ATOM 577 N N . GLY A 1 74 ? -10.503 6.855 15.322 1.00 83.44 74 GLY A N 1
ATOM 578 C CA . GLY A 1 74 ? -11.699 6.021 15.491 1.00 83.44 74 GLY A CA 1
ATOM 579 C C . GLY A 1 74 ? -12.522 5.834 14.209 1.00 83.44 74 GLY A C 1
ATOM 580 O O . GLY A 1 74 ? -13.703 5.505 14.270 1.00 83.44 74 GLY A O 1
ATOM 581 N N . GLN A 1 75 ? -11.926 6.066 13.035 1.00 79.88 75 GLN A N 1
ATOM 582 C CA . GLN A 1 75 ? -12.590 5.920 11.730 1.00 79.88 75 GLN A CA 1
ATOM 583 C C . GLN A 1 75 ? -12.510 4.485 11.184 1.00 79.88 75 G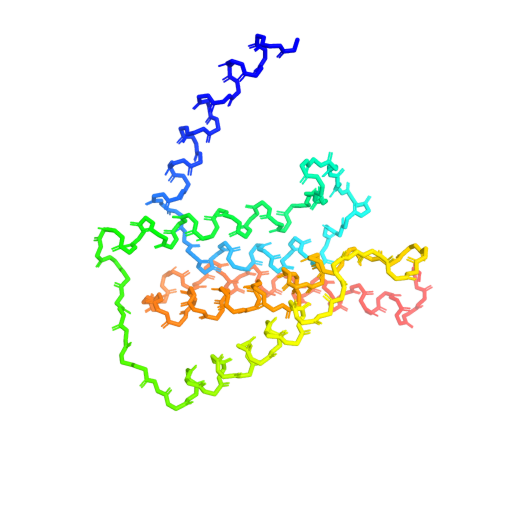LN A C 1
ATOM 585 O O . GLN A 1 75 ? -13.222 4.135 10.243 1.00 79.88 75 GLN A O 1
ATOM 590 N N . VAL A 1 76 ? -11.653 3.660 11.786 1.00 81.94 76 VAL A N 1
ATOM 591 C CA . VAL A 1 76 ? -11.465 2.237 11.488 1.00 81.94 76 VAL A CA 1
ATOM 592 C C . VAL A 1 76 ? -12.182 1.430 12.564 1.00 81.94 76 VAL A C 1
ATOM 594 O O . VAL A 1 76 ? -11.966 1.657 13.754 1.00 81.94 76 VAL A O 1
ATOM 597 N N . GLU A 1 77 ? -13.022 0.483 12.154 1.00 76.56 77 GLU A N 1
ATOM 598 C CA . GLU A 1 77 ? -13.644 -0.469 13.073 1.00 76.56 77 GLU A CA 1
ATOM 599 C C . GLU A 1 77 ? -12.888 -1.790 13.012 1.00 76.56 77 GLU A C 1
ATOM 601 O O . GLU A 1 77 ? -12.858 -2.472 11.985 1.00 76.56 77 GLU A O 1
ATOM 606 N N . LEU A 1 78 ? -12.286 -2.168 14.138 1.00 75.81 78 LEU A N 1
ATOM 607 C CA . LEU A 1 78 ? -11.714 -3.495 14.300 1.00 75.81 78 LEU A CA 1
ATOM 608 C C . LEU A 1 78 ? -12.867 -4.496 14.422 1.00 75.81 78 LEU A C 1
ATOM 610 O O . LEU A 1 78 ? -13.406 -4.736 15.498 1.00 75.81 78 LEU A O 1
ATOM 614 N N . SER A 1 79 ? -13.283 -5.023 13.274 1.00 74.62 79 SER A N 1
ATOM 615 C CA . SER A 1 79 ? -14.252 -6.110 13.178 1.00 74.62 79 SER A CA 1
ATOM 616 C C . SER A 1 79 ? -13.744 -7.347 13.929 1.00 74.62 79 SER A C 1
ATOM 618 O O . SER A 1 79 ? -12.536 -7.564 14.054 1.00 74.62 79 SER A O 1
ATOM 620 N N . SER A 1 80 ? -14.669 -8.175 14.417 1.00 82.94 80 SER A N 1
ATOM 621 C CA . SER A 1 80 ? -14.332 -9.471 15.003 1.00 82.94 80 SER A CA 1
ATOM 622 C C . SER A 1 80 ? -13.543 -10.323 14.013 1.00 82.94 80 SER A C 1
ATOM 624 O O . SER A 1 80 ? -13.873 -10.377 12.826 1.00 82.94 80 SER A O 1
ATOM 626 N N . TRP A 1 81 ? -12.537 -11.026 14.522 1.00 84.50 81 TRP A N 1
ATOM 627 C CA . TRP A 1 81 ? -11.750 -11.961 13.732 1.00 84.50 81 TRP A CA 1
ATOM 628 C C . TRP A 1 81 ? -12.628 -13.131 13.293 1.00 84.50 81 TRP A C 1
ATOM 630 O O . TRP A 1 81 ? -13.254 -13.799 14.119 1.00 84.50 81 TRP A O 1
ATOM 640 N N . HIS A 1 82 ? -12.666 -13.386 11.991 1.00 87.88 82 HIS A N 1
ATOM 641 C CA . HIS A 1 82 ? -13.280 -14.579 11.427 1.00 87.88 82 HIS A CA 1
ATOM 642 C C . HIS A 1 82 ? -12.237 -15.675 11.199 1.00 87.88 82 HIS A C 1
ATOM 644 O O . HIS A 1 82 ? -11.029 -15.441 11.207 1.00 87.88 82 HIS A O 1
ATOM 650 N N . LEU A 1 83 ? -12.711 -16.895 10.937 1.00 90.25 83 LEU A N 1
ATOM 651 C CA . LEU A 1 83 ? -11.842 -18.033 10.634 1.00 90.25 83 LEU A CA 1
ATOM 652 C C . LEU A 1 83 ? -10.923 -17.760 9.430 1.00 90.25 83 LEU A C 1
ATOM 654 O O . LEU A 1 83 ? -9.776 -18.192 9.426 1.00 90.25 83 LEU A O 1
ATOM 658 N N . ALA A 1 84 ? -11.403 -17.003 8.439 1.00 87.19 84 ALA A N 1
ATOM 659 C CA . ALA A 1 84 ? -10.594 -16.569 7.303 1.00 87.19 84 ALA A CA 1
ATOM 660 C C . ALA A 1 84 ? -9.430 -15.659 7.734 1.00 87.19 84 ALA A C 1
ATOM 662 O O . ALA A 1 84 ? -8.304 -15.873 7.294 1.00 87.19 84 ALA A O 1
ATOM 663 N N . ASP A 1 85 ? -9.677 -14.707 8.642 1.00 87.81 85 ASP A N 1
ATOM 664 C CA . ASP A 1 85 ? -8.642 -13.815 9.184 1.00 87.81 85 ASP A CA 1
ATOM 665 C C . ASP A 1 85 ? -7.559 -14.630 9.913 1.00 87.81 85 ASP A C 1
ATOM 667 O O . ASP A 1 85 ? -6.363 -14.405 9.725 1.00 87.81 85 ASP A O 1
ATOM 671 N N . LEU A 1 86 ? -7.979 -15.637 10.687 1.00 87.88 86 LEU A N 1
ATOM 672 C CA . LEU A 1 86 ? -7.083 -16.572 11.372 1.00 87.88 86 LEU A CA 1
ATOM 673 C C . LEU A 1 86 ? -6.281 -17.439 10.397 1.00 87.88 86 LEU A C 1
ATOM 675 O O . LEU A 1 86 ? -5.085 -17.623 10.603 1.00 87.88 86 LEU A O 1
ATOM 679 N N . ALA A 1 87 ? -6.903 -17.953 9.335 1.00 89.62 87 ALA A N 1
ATOM 680 C CA . ALA A 1 87 ? -6.219 -18.754 8.322 1.00 89.62 87 ALA A CA 1
ATOM 681 C C . ALA A 1 87 ? -5.160 -17.932 7.570 1.00 89.62 87 ALA A C 1
ATOM 683 O O . ALA A 1 87 ? -4.034 -18.396 7.386 1.00 89.62 87 ALA A O 1
ATOM 684 N N . VAL A 1 88 ? -5.494 -16.693 7.195 1.00 87.44 88 VAL A N 1
ATOM 685 C CA . VAL A 1 88 ? -4.565 -15.742 6.567 1.00 87.44 88 VAL A CA 1
ATOM 686 C C . VAL A 1 88 ? -3.409 -15.422 7.517 1.00 87.44 88 VAL A C 1
ATOM 688 O O . VAL A 1 88 ? -2.246 -15.522 7.122 1.00 87.44 88 VAL A O 1
ATOM 691 N N . ALA A 1 89 ? -3.705 -15.115 8.783 1.00 85.94 89 ALA A N 1
ATOM 692 C CA . ALA A 1 89 ? -2.688 -14.841 9.795 1.00 85.94 89 ALA A CA 1
ATOM 693 C C . ALA A 1 89 ? -1.780 -16.055 10.059 1.00 85.94 89 ALA A C 1
ATOM 695 O O . ALA A 1 89 ? -0.565 -15.894 10.145 1.00 85.94 89 ALA A O 1
ATOM 696 N N . ALA A 1 90 ? -2.336 -17.267 10.136 1.00 89.00 90 ALA A N 1
ATOM 697 C CA . ALA A 1 90 ? -1.574 -18.500 10.322 1.00 89.00 90 ALA A CA 1
ATOM 698 C C . ALA A 1 90 ? -0.667 -18.798 9.121 1.00 89.00 90 ALA A C 1
ATOM 700 O O . ALA A 1 90 ? 0.512 -19.106 9.299 1.00 89.00 90 ALA A O 1
ATOM 701 N N . PHE A 1 91 ? -1.186 -18.658 7.898 1.00 88.12 91 PHE A N 1
ATOM 702 C CA . PHE A 1 91 ? -0.412 -18.861 6.676 1.00 88.12 91 PHE A CA 1
ATOM 703 C C . PHE A 1 91 ? 0.751 -17.868 6.574 1.00 88.12 91 PHE A C 1
ATOM 705 O O . PHE A 1 91 ? 1.897 -18.263 6.359 1.00 88.12 91 PHE A O 1
ATOM 712 N N . LEU A 1 92 ? 0.485 -16.580 6.792 1.00 84.88 92 LEU A N 1
ATOM 713 C CA . LEU A 1 92 ? 1.508 -15.536 6.711 1.00 84.88 92 LEU A CA 1
ATOM 714 C C . LEU A 1 92 ? 2.495 -15.612 7.881 1.00 84.88 92 LEU A C 1
ATOM 716 O O . LEU A 1 92 ? 3.694 -15.425 7.680 1.00 84.88 92 LEU A O 1
ATOM 720 N N . GLY A 1 93 ? 2.020 -15.963 9.077 1.00 83.38 93 GLY A N 1
ATOM 721 C CA . GLY A 1 93 ? 2.861 -16.234 10.239 1.00 83.38 93 GLY A CA 1
ATOM 722 C C . GLY A 1 93 ? 3.822 -17.396 9.990 1.00 83.38 93 GLY A C 1
ATOM 723 O O . GLY A 1 93 ? 5.013 -17.278 10.272 1.00 83.38 93 GLY A O 1
ATOM 724 N N . TRP A 1 94 ? 3.346 -18.480 9.373 1.00 85.44 94 TRP A N 1
ATOM 725 C CA . TRP A 1 94 ? 4.197 -19.598 8.963 1.00 85.44 94 TRP A CA 1
ATOM 726 C C . TRP A 1 94 ? 5.279 -19.169 7.962 1.00 85.44 94 TRP A C 1
ATOM 728 O O . TRP A 1 94 ? 6.450 -19.521 8.124 1.00 85.44 94 TRP A O 1
ATOM 738 N N . LEU A 1 95 ? 4.919 -18.367 6.956 1.00 83.31 95 LEU A N 1
ATOM 739 C CA . LEU A 1 95 ? 5.878 -17.843 5.979 1.00 83.31 95 LEU A CA 1
ATOM 740 C C . LEU A 1 95 ? 6.921 -16.928 6.630 1.00 83.31 95 LEU A C 1
ATOM 742 O O . LEU A 1 95 ? 8.107 -17.030 6.306 1.00 83.31 95 LEU A O 1
ATOM 746 N N . ALA A 1 96 ? 6.514 -16.087 7.583 1.00 81.44 96 ALA A N 1
ATOM 747 C CA . ALA A 1 96 ? 7.429 -15.249 8.349 1.00 81.44 96 ALA A CA 1
ATOM 748 C C . ALA A 1 96 ? 8.416 -16.099 9.164 1.00 81.44 96 ALA A C 1
ATOM 750 O O . ALA A 1 96 ? 9.625 -15.907 9.032 1.00 81.44 96 ALA A O 1
ATOM 751 N N . VAL A 1 97 ? 7.930 -17.087 9.928 1.00 83.94 97 VAL A N 1
ATOM 752 C CA . VAL A 1 97 ? 8.786 -18.017 10.692 1.00 83.94 97 VAL A CA 1
ATOM 753 C C . VAL A 1 97 ? 9.786 -18.700 9.765 1.00 83.94 97 VAL A C 1
ATOM 755 O O . VAL A 1 97 ? 10.989 -18.622 10.006 1.00 83.94 97 VAL A O 1
ATOM 758 N N . ARG A 1 98 ? 9.318 -19.279 8.652 1.00 82.50 98 ARG A N 1
ATOM 759 C CA . ARG A 1 98 ? 10.192 -19.930 7.667 1.00 82.50 98 ARG A CA 1
ATOM 760 C C . ARG A 1 98 ? 11.289 -18.987 7.170 1.00 82.50 98 ARG A C 1
ATOM 762 O O . ARG A 1 98 ? 12.439 -19.397 7.057 1.00 82.50 98 ARG A O 1
ATOM 769 N N . THR A 1 99 ? 10.947 -17.728 6.924 1.00 78.19 99 THR A N 1
ATOM 770 C CA . THR A 1 99 ? 11.876 -16.728 6.387 1.00 78.19 99 THR A CA 1
ATOM 771 C C . THR A 1 99 ? 12.937 -16.307 7.401 1.00 78.19 99 THR A C 1
ATOM 773 O O . THR A 1 99 ? 14.103 -16.198 7.038 1.00 78.19 99 THR A O 1
ATOM 776 N N . PHE A 1 100 ? 12.571 -16.125 8.673 1.00 80.31 100 PHE A N 1
ATOM 777 C CA . PHE A 1 100 ? 13.522 -15.743 9.727 1.00 80.31 100 PHE A CA 1
ATOM 778 C C . PHE A 1 100 ? 14.330 -16.920 10.289 1.00 80.31 100 PHE A C 1
ATOM 780 O O . PHE A 1 100 ? 15.380 -16.706 10.885 1.00 80.31 100 PHE A O 1
ATOM 787 N N . THR A 1 101 ? 13.879 -18.160 10.079 1.00 83.12 101 THR A N 1
ATOM 788 C CA . THR A 1 101 ? 14.675 -19.366 10.383 1.00 83.12 101 THR A CA 1
ATOM 789 C C . THR A 1 101 ? 15.724 -19.691 9.315 1.00 83.12 101 THR A C 1
ATOM 791 O O . THR A 1 101 ? 16.564 -20.562 9.529 1.00 83.12 101 THR A O 1
ATOM 794 N N . GLN A 1 102 ? 15.692 -19.007 8.167 1.00 76.31 102 GLN A N 1
ATOM 795 C CA . GLN A 1 102 ? 16.687 -19.140 7.104 1.00 76.31 102 GLN A CA 1
ATOM 796 C C . GLN A 1 102 ? 17.760 -18.044 7.209 1.00 76.31 102 GLN A C 1
ATOM 798 O O 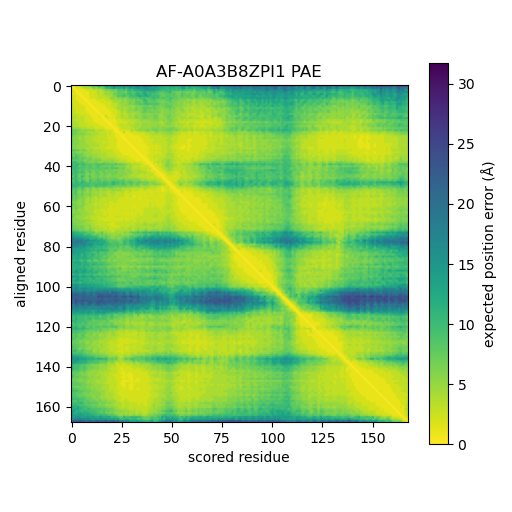. GLN A 1 102 ? 17.482 -16.961 7.728 1.00 76.31 102 GLN A O 1
ATOM 803 N N . PRO A 1 103 ? 18.985 -18.284 6.702 1.00 71.50 103 PRO A N 1
ATOM 804 C CA . PRO A 1 103 ? 20.023 -17.260 6.661 1.00 71.50 103 PRO A CA 1
ATOM 805 C C . PRO A 1 103 ? 19.534 -15.999 5.935 1.00 71.50 103 PRO A C 1
ATOM 807 O O . PRO A 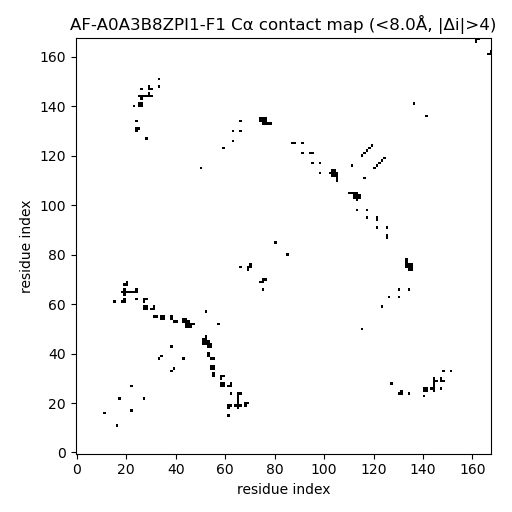1 103 ? 19.097 -16.046 4.782 1.00 71.50 103 PRO A O 1
ATOM 810 N N . LEU A 1 104 ? 19.607 -14.857 6.620 1.00 67.88 104 LEU A N 1
ATOM 811 C CA . LEU A 1 104 ? 19.269 -13.556 6.050 1.00 67.88 104 LEU A CA 1
ATOM 812 C C . LEU A 1 104 ? 20.416 -13.100 5.139 1.00 67.88 104 LEU A C 1
ATOM 814 O O . LEU A 1 104 ? 21.526 -12.867 5.610 1.00 67.88 104 LEU A O 1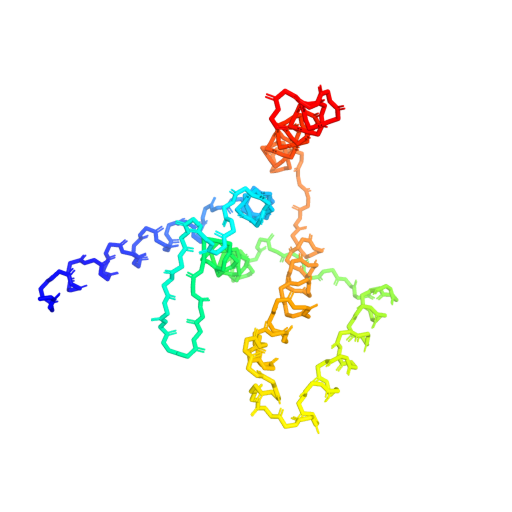
ATOM 818 N N . GLY A 1 105 ? 20.165 -12.967 3.837 1.00 66.12 105 GLY A N 1
ATOM 819 C CA . GLY A 1 105 ? 21.194 -12.563 2.877 1.00 66.12 105 GLY A CA 1
ATOM 820 C C . GLY A 1 105 ? 20.771 -12.793 1.431 1.00 66.12 105 GLY A C 1
ATOM 821 O O . GLY A 1 105 ? 19.605 -13.055 1.154 1.00 66.12 105 GLY A O 1
ATOM 822 N N . SER A 1 106 ? 21.708 -12.669 0.501 1.00 61.59 106 SER A N 1
ATOM 823 C CA . SER A 1 106 ? 21.561 -13.194 -0.856 1.00 61.59 106 SER A CA 1
ATOM 824 C C . SER A 1 106 ? 22.269 -14.547 -0.909 1.00 61.59 106 SER A C 1
ATOM 826 O O . SER A 1 106 ? 23.467 -14.641 -0.656 1.00 61.59 106 SER A O 1
ATOM 828 N N . ILE A 1 107 ? 21.524 -15.620 -1.186 1.00 61.22 107 ILE A N 1
ATOM 829 C CA . ILE A 1 107 ? 22.102 -16.970 -1.324 1.00 61.22 107 ILE A CA 1
ATOM 830 C C . ILE A 1 107 ? 22.742 -17.128 -2.717 1.00 61.22 107 ILE A C 1
ATOM 832 O O . ILE A 1 107 ? 23.660 -17.924 -2.896 1.00 61.22 107 ILE A O 1
ATOM 836 N N . ALA A 1 108 ? 22.306 -16.323 -3.693 1.00 61.62 108 ALA A N 1
ATOM 837 C CA . ALA A 1 108 ? 22.815 -16.309 -5.059 1.00 61.62 108 ALA A CA 1
ATOM 838 C C . ALA A 1 108 ? 23.076 -14.874 -5.566 1.00 61.62 108 ALA A C 1
ATOM 840 O O . ALA A 1 108 ? 22.377 -13.939 -5.152 1.00 61.62 108 ALA A O 1
ATOM 841 N N . PRO A 1 109 ? 24.032 -14.680 -6.497 1.00 55.81 109 PRO A N 1
ATOM 842 C CA . PRO A 1 109 ? 24.168 -13.420 -7.222 1.00 55.81 109 PRO A CA 1
ATOM 843 C C . PRO A 1 109 ? 22.846 -13.095 -7.935 1.00 55.81 109 PRO A C 1
ATOM 845 O O . PRO A 1 109 ? 22.234 -13.979 -8.528 1.00 55.81 109 PRO A O 1
ATOM 848 N N . HIS A 1 110 ? 22.408 -11.835 -7.872 1.00 62.75 110 HIS A N 1
ATOM 849 C CA . HIS A 1 110 ? 21.149 -11.328 -8.451 1.00 62.75 110 HIS A CA 1
ATOM 850 C C . HIS A 1 110 ? 19.839 -11.760 -7.770 1.00 62.75 110 HIS A C 1
ATOM 852 O O . HIS A 1 110 ? 18.775 -11.328 -8.212 1.00 62.75 110 HIS A O 1
ATOM 858 N N . GLN A 1 111 ? 19.869 -12.535 -6.680 1.00 61.88 111 GLN A N 1
ATOM 859 C CA . GLN A 1 111 ? 18.662 -12.722 -5.871 1.00 61.88 111 GLN A CA 1
ATOM 860 C C . GLN A 1 111 ? 18.406 -11.497 -4.981 1.00 61.88 111 GLN A C 1
ATOM 862 O O . GLN A 1 111 ? 19.337 -11.023 -4.318 1.00 61.88 111 GLN A O 1
ATOM 867 N N . PRO A 1 112 ? 17.157 -10.996 -4.915 1.00 63.06 112 PRO A N 1
ATOM 868 C CA . PRO A 1 112 ? 16.768 -10.041 -3.890 1.00 63.06 112 PRO A CA 1
ATOM 869 C C . PRO A 1 112 ? 17.120 -10.594 -2.506 1.00 63.06 112 PRO A C 1
ATOM 871 O O . PRO A 1 112 ? 16.964 -11.786 -2.244 1.00 63.06 112 PRO A O 1
ATOM 874 N N . HIS A 1 113 ? 17.581 -9.730 -1.602 1.00 71.94 113 HIS A N 1
ATOM 875 C CA . HIS A 1 113 ? 17.850 -10.134 -0.222 1.00 71.94 113 HIS A CA 1
ATOM 876 C C . HIS A 1 113 ? 16.624 -10.830 0.393 1.00 71.94 113 HIS A C 1
ATOM 878 O O . HIS A 1 113 ? 15.492 -10.391 0.165 1.00 71.94 113 HIS A O 1
ATOM 884 N N . THR A 1 114 ? 16.834 -11.855 1.231 1.00 75.19 114 THR A N 1
ATOM 885 C CA . THR A 1 114 ? 15.763 -12.578 1.954 1.00 75.19 114 THR A CA 1
ATOM 886 C C . THR A 1 114 ? 14.745 -11.630 2.606 1.00 75.19 114 THR A C 1
ATOM 888 O O . THR A 1 114 ? 13.544 -11.886 2.588 1.00 75.19 114 THR A O 1
ATOM 891 N N . LEU A 1 115 ? 15.207 -10.478 3.109 1.00 74.38 115 LEU A N 1
ATOM 892 C CA . LEU A 1 115 ? 14.359 -9.430 3.680 1.00 74.38 115 LEU A CA 1
ATOM 893 C C . LEU A 1 115 ? 13.391 -8.804 2.658 1.00 74.38 115 LEU A C 1
ATOM 895 O O . LEU A 1 115 ? 12.223 -8.593 2.966 1.00 74.38 115 LEU A O 1
ATOM 899 N N . MET A 1 116 ? 13.845 -8.540 1.431 1.00 76.12 116 MET A N 1
ATOM 900 C CA . MET A 1 116 ? 13.003 -7.994 0.360 1.00 76.12 116 MET A CA 1
ATOM 901 C C . MET A 1 116 ? 11.949 -9.003 -0.089 1.00 76.12 116 MET A C 1
ATOM 903 O O . MET A 1 116 ? 10.806 -8.625 -0.346 1.00 76.12 116 MET A O 1
ATOM 907 N N . HIS A 1 117 ? 12.302 -10.289 -0.125 1.00 77.31 117 HIS A N 1
ATOM 908 C CA . HIS A 1 117 ? 11.328 -11.356 -0.341 1.00 77.31 117 HIS A CA 1
ATOM 909 C C . HIS A 1 117 ? 10.291 -11.416 0.781 1.00 77.31 117 HIS A C 1
ATOM 911 O O . HIS A 1 117 ? 9.106 -11.550 0.490 1.00 77.31 117 HIS A O 1
ATOM 917 N N . ALA A 1 118 ? 10.708 -11.245 2.038 1.00 79.44 118 ALA A N 1
ATOM 918 C CA . ALA A 1 118 ? 9.788 -11.206 3.169 1.00 79.44 118 ALA A CA 1
ATOM 919 C C . ALA A 1 118 ? 8.784 -10.047 3.056 1.00 79.44 118 ALA A C 1
ATOM 921 O O . ALA A 1 118 ? 7.574 -10.232 3.206 1.00 79.44 118 ALA A O 1
ATOM 922 N N . ILE A 1 119 ? 9.296 -8.851 2.751 1.00 82.25 119 ILE A N 1
ATOM 923 C CA . ILE A 1 119 ? 8.495 -7.630 2.647 1.00 82.25 119 ILE A CA 1
ATOM 924 C C . ILE A 1 119 ? 7.503 -7.732 1.486 1.00 82.25 119 ILE A C 1
ATOM 926 O O . ILE A 1 119 ? 6.301 -7.564 1.694 1.00 82.25 119 ILE A O 1
ATOM 930 N N . ASN A 1 120 ? 7.990 -8.033 0.280 1.00 81.44 120 ASN A N 1
ATOM 931 C CA . ASN A 1 120 ? 7.157 -8.057 -0.923 1.00 81.44 120 ASN A CA 1
ATOM 932 C C . ASN A 1 120 ? 6.225 -9.277 -0.955 1.00 81.44 120 ASN A C 1
ATOM 934 O O . ASN A 1 120 ? 5.083 -9.166 -1.390 1.00 81.44 120 ASN A O 1
ATOM 938 N N . GLY A 1 121 ? 6.707 -10.435 -0.500 1.00 77.00 121 GLY A N 1
ATOM 939 C CA . GLY A 1 121 ? 5.976 -11.697 -0.573 1.00 77.00 121 GLY A CA 1
ATOM 940 C C . GLY A 1 121 ? 4.947 -11.889 0.538 1.00 77.00 121 GLY A C 1
ATOM 941 O O . GLY A 1 121 ? 3.939 -12.551 0.304 1.00 77.00 121 GLY A O 1
ATOM 942 N N . TYR A 1 122 ? 5.175 -11.326 1.731 1.00 83.12 122 TYR A N 1
ATOM 943 C CA . TYR A 1 122 ? 4.337 -11.612 2.904 1.00 83.12 122 TYR A CA 1
ATOM 944 C C . TYR A 1 122 ? 3.811 -10.345 3.581 1.00 83.12 122 TYR A C 1
ATOM 946 O O . TYR A 1 122 ? 2.603 -10.225 3.788 1.00 83.12 122 TYR A O 1
ATOM 954 N N . CYS A 1 123 ? 4.682 -9.381 3.902 1.00 82.81 123 CYS A N 1
ATOM 955 C CA . CYS A 1 123 ? 4.278 -8.204 4.678 1.00 82.81 123 CYS A CA 1
ATOM 956 C C . CYS A 1 123 ? 3.317 -7.293 3.907 1.00 82.81 123 CYS A C 1
ATOM 958 O O . CYS A 1 123 ? 2.313 -6.862 4.471 1.00 82.81 123 CYS A O 1
ATOM 960 N N . ILE A 1 124 ? 3.604 -7.007 2.633 1.00 88.00 124 ILE A N 1
ATOM 961 C CA . ILE A 1 124 ? 2.749 -6.153 1.799 1.00 88.00 124 ILE A CA 1
ATOM 962 C C . ILE A 1 124 ? 1.355 -6.778 1.604 1.00 88.00 124 ILE A C 1
ATOM 964 O O . ILE A 1 124 ? 0.375 -6.092 1.906 1.00 88.00 124 ILE A O 1
ATOM 968 N N . PRO A 1 125 ? 1.215 -8.056 1.189 1.00 87.00 125 PRO A N 1
ATOM 969 C CA . PRO A 1 125 ? -0.093 -8.704 1.095 1.00 87.00 125 PRO A CA 1
ATOM 970 C C . PRO A 1 125 ? -0.861 -8.731 2.421 1.00 87.00 125 PRO A C 1
ATOM 972 O O . PRO A 1 125 ? -2.053 -8.425 2.434 1.00 87.00 125 PRO A O 1
ATOM 975 N N . LEU A 1 126 ? -0.188 -9.037 3.540 1.00 86.88 126 LEU A N 1
ATOM 976 C CA . LEU A 1 126 ? -0.804 -9.032 4.872 1.00 86.88 126 LEU A CA 1
ATOM 977 C C . LEU A 1 126 ? -1.361 -7.655 5.227 1.00 86.88 126 LEU A C 1
ATOM 979 O O . LEU A 1 126 ? -2.494 -7.522 5.686 1.00 86.88 126 LEU A O 1
ATOM 983 N N . ALA A 1 127 ? -0.542 -6.628 5.031 1.00 88.31 127 ALA A N 1
ATOM 984 C CA . ALA A 1 127 ? -0.896 -5.261 5.347 1.00 88.31 127 ALA A CA 1
ATOM 985 C C . ALA A 1 127 ? -2.027 -4.755 4.448 1.00 88.31 127 ALA A C 1
ATOM 987 O O . ALA A 1 127 ? -2.970 -4.166 4.963 1.00 88.31 127 ALA A O 1
ATOM 988 N N . LEU A 1 128 ? -1.991 -5.033 3.141 1.00 89.88 128 LEU A N 1
ATOM 989 C CA . LEU A 1 128 ? -3.100 -4.734 2.228 1.00 89.88 128 LEU A CA 1
ATOM 990 C C . LEU A 1 128 ? -4.394 -5.409 2.685 1.00 89.88 128 LEU A C 1
ATOM 992 O O . LEU A 1 128 ? -5.428 -4.746 2.769 1.00 89.88 128 LEU A O 1
ATOM 996 N N . TYR A 1 129 ? -4.329 -6.699 3.027 1.00 89.25 129 TYR A N 1
ATOM 997 C CA . TYR A 1 129 ? -5.475 -7.437 3.549 1.00 89.25 129 TYR A CA 1
ATOM 998 C C . TYR A 1 129 ? -6.041 -6.771 4.805 1.00 89.25 129 TYR A C 1
ATOM 1000 O O . TYR A 1 129 ? -7.215 -6.411 4.829 1.00 89.25 129 TYR A O 1
ATOM 1008 N N . ALA A 1 130 ? -5.206 -6.550 5.822 1.00 88.12 130 ALA A N 1
ATOM 1009 C CA . ALA A 1 130 ? -5.626 -5.965 7.092 1.00 88.12 130 ALA A CA 1
ATOM 1010 C C . ALA A 1 130 ? -6.210 -4.557 6.909 1.00 88.12 130 ALA A C 1
ATOM 1012 O O . ALA A 1 130 ? -7.291 -4.255 7.416 1.00 88.12 130 ALA A O 1
ATOM 1013 N N . VAL A 1 131 ? -5.524 -3.710 6.139 1.00 89.69 131 VAL A N 1
ATOM 1014 C CA . VAL A 1 131 ? -5.943 -2.335 5.864 1.00 89.69 131 VAL A CA 1
ATOM 1015 C C . VAL A 1 131 ? -7.323 -2.313 5.211 1.00 89.69 131 VAL A C 1
ATOM 1017 O O . VAL A 1 131 ? -8.199 -1.579 5.668 1.00 89.69 131 VAL A O 1
ATOM 1020 N N . LEU A 1 132 ? -7.553 -3.132 4.182 1.00 88.56 132 LEU A N 1
ATOM 1021 C CA . LEU A 1 132 ? -8.844 -3.189 3.491 1.00 88.56 132 LEU A CA 1
ATOM 1022 C C . LEU A 1 132 ? -9.936 -3.852 4.341 1.00 88.56 132 LEU A C 1
ATOM 1024 O O . LEU A 1 132 ? -11.075 -3.395 4.324 1.00 88.56 132 LEU A O 1
ATOM 1028 N N . ARG A 1 133 ? -9.595 -4.889 5.113 1.00 87.69 133 ARG A N 1
ATOM 1029 C CA . ARG A 1 133 ? -10.520 -5.655 5.965 1.00 87.69 133 ARG A CA 1
ATOM 1030 C C . ARG A 1 133 ? -11.108 -4.835 7.111 1.00 87.69 133 ARG A C 1
ATOM 1032 O O . ARG A 1 133 ? -12.278 -5.029 7.451 1.00 87.69 133 ARG A O 1
ATOM 1039 N N . PHE A 1 134 ? -10.291 -3.983 7.728 1.00 87.81 134 PHE A N 1
ATOM 1040 C CA . PHE A 1 134 ? -10.685 -3.153 8.872 1.00 87.81 134 PHE A CA 1
ATOM 1041 C C . PHE A 1 134 ? -11.162 -1.754 8.462 1.00 87.81 134 PHE A C 1
ATOM 1043 O O . PHE A 1 134 ? -11.763 -1.034 9.262 1.00 87.81 134 PHE A O 1
ATOM 1050 N N . SER A 1 135 ? -10.937 -1.354 7.210 1.00 87.06 135 SER A N 1
ATOM 1051 C CA . SER A 1 135 ? -11.515 -0.125 6.673 1.00 87.06 135 SER A CA 1
ATOM 1052 C C . SER A 1 135 ? -13.016 -0.296 6.444 1.00 87.06 135 SER A C 1
ATOM 1054 O O . SER A 1 135 ? -13.473 -1.308 5.919 1.00 87.06 135 SER A O 1
ATOM 1056 N N . LYS A 1 136 ? -13.811 0.716 6.809 1.00 83.25 136 LYS A N 1
ATOM 1057 C CA . LYS A 1 136 ? -15.253 0.710 6.538 1.00 83.25 136 LYS A CA 1
ATOM 1058 C C . LYS A 1 136 ? -15.499 0.927 5.046 1.00 83.25 136 LYS A C 1
ATOM 1060 O O . LYS A 1 136 ? -15.059 1.952 4.512 1.00 83.25 136 LYS A O 1
ATOM 1065 N N . PRO A 1 137 ? -16.171 0.009 4.338 1.00 80.88 137 PRO A N 1
ATOM 1066 C CA . PRO A 1 137 ? -16.506 0.233 2.943 1.00 80.88 137 PRO A CA 1
ATOM 1067 C C . PRO A 1 137 ? -17.622 1.273 2.852 1.00 80.88 137 PRO A C 1
ATOM 1069 O O . PRO A 1 137 ? -18.671 1.147 3.478 1.00 80.88 137 PRO A O 1
ATOM 1072 N N . SER A 1 138 ? -17.402 2.311 2.049 1.00 87.44 138 SER A N 1
ATOM 1073 C CA . SER A 1 138 ? -18.458 3.233 1.632 1.00 87.44 138 SER A CA 1
ATOM 1074 C C . SER A 1 138 ? -18.437 3.340 0.114 1.00 87.44 138 SER A C 1
ATOM 1076 O O . SER A 1 138 ? -17.368 3.349 -0.499 1.00 87.44 138 SER A O 1
ATOM 1078 N N . ALA A 1 139 ? -19.612 3.430 -0.512 1.00 89.25 139 ALA A N 1
ATOM 1079 C CA . ALA A 1 139 ? -19.705 3.523 -1.969 1.00 89.25 139 ALA A CA 1
ATOM 1080 C C . ALA A 1 139 ? -18.935 4.740 -2.513 1.00 89.25 139 ALA A C 1
ATOM 1082 O O . ALA A 1 139 ? -18.238 4.643 -3.522 1.00 89.25 139 ALA A O 1
ATOM 1083 N N . MET A 1 140 ? -19.000 5.874 -1.805 1.00 90.00 140 MET A N 1
ATOM 1084 C CA . MET A 1 140 ? -18.264 7.088 -2.168 1.00 90.00 140 MET A CA 1
ATOM 1085 C C . MET A 1 140 ? -16.748 6.902 -2.064 1.00 90.00 140 MET A C 1
ATOM 1087 O O . MET A 1 140 ? -16.019 7.410 -2.914 1.00 90.00 140 MET A O 1
ATOM 1091 N N . ALA A 1 141 ? -16.270 6.159 -1.061 1.00 88.62 141 ALA A N 1
ATOM 1092 C CA . ALA A 1 141 ? -14.848 5.883 -0.896 1.00 88.62 141 ALA A CA 1
ATOM 1093 C C . ALA A 1 141 ? -14.338 4.836 -1.906 1.00 88.62 141 ALA A C 1
ATOM 1095 O O . ALA A 1 141 ? -13.221 4.946 -2.402 1.00 88.62 141 ALA A O 1
ATOM 1096 N N . LEU A 1 142 ? -15.150 3.851 -2.278 1.00 93.44 142 LEU A N 1
ATOM 1097 C CA . LEU A 1 142 ? -14.745 2.815 -3.233 1.00 93.44 142 LEU A CA 1
ATOM 1098 C C . LEU A 1 142 ? -14.749 3.302 -4.687 1.00 93.44 142 LEU A C 1
ATOM 1100 O O . LEU A 1 142 ? -13.914 2.878 -5.483 1.00 93.44 142 LEU A O 1
ATOM 1104 N N . ARG A 1 143 ? -15.652 4.224 -5.042 1.00 95.38 143 ARG A N 1
ATOM 1105 C CA . ARG A 1 143 ? -15.822 4.723 -6.416 1.00 95.38 143 ARG A CA 1
ATOM 1106 C C . ARG A 1 143 ? -14.520 5.148 -7.119 1.00 95.38 143 ARG A C 1
ATOM 1108 O O . ARG A 1 143 ? -14.314 4.696 -8.244 1.00 95.38 143 ARG A O 1
ATOM 1115 N N . PRO A 1 144 ? -13.638 5.984 -6.535 1.00 95.19 144 PRO A N 1
ATOM 1116 C CA . PRO A 1 144 ? -12.393 6.356 -7.206 1.00 95.19 144 PRO A CA 1
ATOM 1117 C C . PRO A 1 144 ? -11.453 5.160 -7.404 1.00 95.19 144 PRO A C 1
ATOM 1119 O O . PRO A 1 144 ? -10.820 5.063 -8.451 1.00 95.19 144 PRO A O 1
ATOM 1122 N N . ALA A 1 145 ? -11.400 4.222 -6.454 1.00 95.00 145 ALA A N 1
ATOM 1123 C CA . ALA A 1 145 ? -10.590 3.013 -6.585 1.00 95.00 145 ALA A CA 1
ATOM 1124 C C . ALA A 1 145 ? -11.080 2.134 -7.747 1.00 95.00 145 ALA A C 1
ATOM 1126 O O . ALA A 1 145 ? -10.274 1.682 -8.556 1.00 95.00 145 ALA A O 1
ATOM 1127 N N . PHE A 1 146 ? -12.400 1.963 -7.892 1.00 96.00 146 PHE A N 1
ATOM 1128 C CA . PHE A 1 146 ? -12.972 1.225 -9.022 1.00 96.00 146 PHE A CA 1
ATOM 1129 C C . PHE A 1 146 ? -12.671 1.874 -10.369 1.00 96.00 146 PHE A C 1
ATOM 1131 O O . PHE A 1 146 ? -12.345 1.160 -11.316 1.00 96.00 146 PHE A O 1
ATOM 1138 N N . TRP A 1 147 ? -12.725 3.205 -10.464 1.00 97.44 147 TRP A N 1
ATOM 1139 C CA . TRP A 1 147 ? -12.321 3.902 -11.687 1.00 97.44 147 TRP A CA 1
ATOM 1140 C C . TRP A 1 147 ? -10.861 3.634 -12.040 1.00 97.44 147 TRP A C 1
ATOM 1142 O O . TRP A 1 147 ? -10.573 3.270 -13.177 1.00 97.44 147 TRP A O 1
ATOM 1152 N N . VAL A 1 148 ? -9.955 3.747 -11.066 1.00 97.00 148 VAL A N 1
ATOM 1153 C CA . VAL A 1 148 ? -8.524 3.484 -11.274 1.00 97.00 148 VAL A CA 1
ATOM 1154 C C . VAL A 1 148 ? -8.283 2.043 -11.727 1.00 97.00 148 VAL A C 1
ATOM 1156 O O . VAL A 1 148 ? -7.581 1.830 -12.711 1.00 97.00 148 VAL A O 1
ATOM 1159 N N . ILE A 1 149 ? -8.903 1.060 -11.070 1.00 95.88 149 ILE A N 1
ATOM 1160 C CA . ILE A 1 149 ? -8.768 -0.358 -11.438 1.00 95.88 149 ILE A CA 1
ATOM 1161 C C . ILE A 1 149 ? -9.353 -0.627 -12.829 1.00 95.88 149 ILE A C 1
ATOM 1163 O O . ILE A 1 149 ? -8.761 -1.370 -13.604 1.00 95.88 149 ILE A O 1
ATOM 1167 N N . THR A 1 150 ? -10.481 -0.003 -13.175 1.00 97.50 150 THR A N 1
ATOM 1168 C CA . THR A 1 150 ? -11.104 -0.152 -14.501 1.00 97.50 150 THR A CA 1
ATOM 1169 C C . THR A 1 150 ? -10.199 0.405 -15.596 1.00 97.50 150 THR A C 1
ATOM 1171 O O . THR A 1 150 ? -9.984 -0.255 -16.610 1.00 97.50 150 THR A O 1
ATOM 1174 N N . ILE A 1 151 ? -9.627 1.592 -15.378 1.00 97.69 151 ILE A N 1
ATOM 1175 C CA . ILE A 1 151 ? -8.676 2.210 -16.310 1.00 97.69 151 ILE A CA 1
ATOM 1176 C C . ILE A 1 151 ? -7.427 1.336 -16.449 1.00 97.69 151 ILE A C 1
ATOM 1178 O O . ILE A 1 151 ? -6.985 1.093 -17.569 1.00 97.69 151 ILE A O 1
ATOM 1182 N N . LEU A 1 152 ? -6.890 0.821 -15.338 1.00 96.44 152 LEU A N 1
ATOM 1183 C CA . LEU A 1 152 ? -5.748 -0.093 -15.356 1.00 96.44 152 LEU A CA 1
ATOM 1184 C C . LEU A 1 152 ? -6.070 -1.375 -16.136 1.00 96.44 152 LEU A C 1
ATOM 1186 O O . LEU A 1 152 ? -5.285 -1.784 -16.982 1.00 96.44 152 LEU A O 1
ATOM 1190 N N . GLY A 1 153 ? -7.228 -1.988 -15.893 1.00 96.06 153 GLY A N 1
ATOM 1191 C CA . GLY A 1 153 ? -7.666 -3.187 -16.608 1.00 96.06 153 GLY A CA 1
ATOM 1192 C C . GLY A 1 153 ? -7.831 -2.946 -18.108 1.00 96.06 153 GLY A C 1
ATOM 1193 O O . GLY A 1 153 ? -7.387 -3.766 -18.911 1.00 96.06 153 GLY A O 1
ATOM 1194 N N . PHE A 1 154 ? -8.403 -1.803 -18.495 1.00 97.62 154 PHE A N 1
ATOM 1195 C CA . PHE A 1 154 ? -8.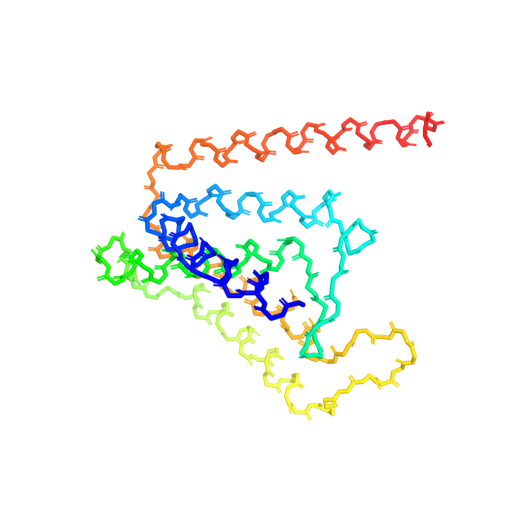495 -1.400 -19.897 1.00 97.62 154 PHE A CA 1
ATOM 1196 C C . PHE A 1 154 ? -7.107 -1.216 -20.518 1.00 97.62 154 PHE A C 1
ATOM 1198 O O . PHE A 1 154 ? -6.835 -1.792 -21.568 1.00 97.62 154 PHE A O 1
ATOM 1205 N N . TYR A 1 155 ? -6.214 -0.488 -19.842 1.00 95.62 155 TYR A N 1
ATOM 1206 C CA . TYR A 1 155 ? -4.828 -0.303 -20.273 1.00 95.62 155 TYR A CA 1
ATOM 1207 C C . TYR A 1 155 ? -4.125 -1.649 -20.499 1.00 95.62 155 TYR A C 1
ATOM 1209 O O . TYR A 1 155 ? -3.626 -1.887 -21.594 1.00 95.62 155 TYR A O 1
ATOM 1217 N N . LEU A 1 156 ? -4.173 -2.554 -19.515 1.00 94.75 156 LEU A N 1
ATOM 1218 C CA . LEU A 1 156 ? -3.540 -3.875 -19.600 1.00 94.75 156 LEU A CA 1
ATOM 1219 C C . LEU A 1 156 ? -4.143 -4.751 -20.709 1.00 94.75 156 LEU A C 1
ATOM 1221 O O . LEU A 1 156 ? -3.429 -5.501 -21.371 1.00 94.75 156 LEU A O 1
ATOM 1225 N N . SER A 1 157 ? -5.454 -4.652 -20.933 1.00 96.19 157 SER A N 1
ATOM 1226 C CA . SER A 1 157 ? -6.131 -5.393 -22.006 1.00 96.19 157 SER A CA 1
ATOM 1227 C C . SER A 1 157 ? -5.693 -4.899 -23.382 1.00 96.19 157 SER A C 1
ATOM 1229 O O . SER A 1 157 ? -5.437 -5.704 -24.275 1.00 96.19 157 SER A O 1
ATOM 1231 N N . VAL A 1 158 ? -5.577 -3.578 -23.548 1.00 95.88 158 VAL A N 1
ATOM 1232 C CA . VAL A 1 158 ? -5.069 -2.979 -24.784 1.00 95.88 158 VAL A CA 1
ATOM 1233 C C . VAL A 1 158 ? -3.621 -3.404 -25.002 1.00 95.88 158 VAL A C 1
ATOM 1235 O O . VAL A 1 158 ? -3.317 -3.926 -26.069 1.00 95.88 158 VAL A O 1
ATOM 1238 N N . THR A 1 159 ? -2.741 -3.277 -24.006 1.00 93.12 159 THR A N 1
ATOM 1239 C CA . THR A 1 159 ? -1.335 -3.690 -24.162 1.00 93.12 159 THR A CA 1
ATOM 1240 C C . THR A 1 159 ? -1.206 -5.171 -24.516 1.00 93.12 159 THR A C 1
ATOM 1242 O O . THR A 1 159 ? -0.469 -5.504 -25.438 1.00 93.12 159 THR A O 1
ATOM 1245 N N . ALA A 1 160 ? -1.983 -6.047 -23.869 1.00 93.00 160 ALA A N 1
ATOM 1246 C CA . ALA A 1 160 ? -1.988 -7.477 -24.180 1.00 93.00 160 ALA A CA 1
ATOM 1247 C C . ALA A 1 160 ? -2.476 -7.764 -25.610 1.00 93.00 160 ALA A C 1
ATOM 1249 O O . ALA A 1 160 ? -1.967 -8.665 -26.276 1.00 93.00 160 ALA A O 1
ATOM 1250 N N . TRP A 1 161 ? -3.449 -6.998 -26.113 1.00 96.56 161 TRP A N 1
ATOM 1251 C CA . TRP A 1 161 ? -3.912 -7.133 -27.494 1.00 96.56 161 TRP A CA 1
ATOM 1252 C C . TRP A 1 161 ? -2.846 -6.704 -28.509 1.00 96.56 161 TRP A C 1
ATOM 1254 O O . TRP A 1 161 ? -2.631 -7.414 -29.492 1.00 96.56 161 TRP A O 1
ATOM 1264 N N . PHE A 1 162 ? -2.144 -5.595 -28.259 1.00 96.06 162 PHE A N 1
ATOM 1265 C CA . PHE A 1 162 ? -1.024 -5.151 -29.098 1.00 96.06 162 PHE A CA 1
ATOM 1266 C C . PHE A 1 162 ? 0.116 -6.179 -29.122 1.00 96.06 162 PHE A C 1
ATOM 1268 O O . PHE A 1 162 ? 0.645 -6.472 -30.197 1.00 96.06 162 PHE A O 1
ATOM 1275 N N . GLU A 1 163 ? 0.439 -6.768 -27.968 1.00 93.50 163 GLU A N 1
ATOM 1276 C CA . GLU A 1 163 ? 1.435 -7.838 -27.846 1.00 93.50 163 GLU A CA 1
ATOM 1277 C C . GLU A 1 163 ? 1.003 -9.097 -28.621 1.00 93.50 163 GLU A C 1
ATOM 1279 O O . GLU A 1 163 ? 1.765 -9.636 -29.425 1.00 93.50 163 GLU A O 1
ATOM 1284 N N . ALA A 1 164 ? -0.256 -9.526 -28.480 1.00 94.38 164 ALA A N 1
ATOM 1285 C CA . ALA A 1 164 ? -0.798 -10.666 -29.223 1.00 94.38 164 ALA A CA 1
ATOM 1286 C C . ALA A 1 164 ? -0.825 -10.428 -30.746 1.00 94.38 164 ALA A C 1
ATOM 1288 O O . ALA A 1 164 ? -0.624 -11.361 -31.528 1.00 94.38 164 ALA A O 1
ATOM 1289 N N . ALA A 1 165 ? -1.046 -9.182 -31.173 1.00 95.62 165 ALA A N 1
ATOM 1290 C CA . ALA A 1 165 ? -1.003 -8.768 -32.573 1.00 95.62 165 ALA A CA 1
ATOM 1291 C C . ALA A 1 165 ? 0.428 -8.569 -33.114 1.00 95.62 165 ALA A C 1
ATOM 1293 O O . ALA A 1 165 ? 0.588 -8.364 -34.320 1.00 95.62 165 ALA A O 1
ATOM 1294 N N . LYS A 1 166 ? 1.461 -8.645 -32.257 1.00 91.81 166 LYS A N 1
ATOM 1295 C CA . LYS A 1 166 ? 2.869 -8.334 -32.575 1.00 91.81 166 LYS A CA 1
ATOM 1296 C C . LYS A 1 166 ? 3.069 -6.931 -33.155 1.00 91.81 166 LYS A C 1
ATOM 1298 O O . LYS A 1 166 ? 3.917 -6.718 -34.021 1.00 91.81 166 LYS A O 1
ATOM 1303 N N . TRP A 1 167 ? 2.237 -5.983 -32.734 1.00 87.75 167 TRP A N 1
ATOM 1304 C CA . TRP A 1 167 ? 2.387 -4.567 -33.091 1.00 87.75 167 TRP A CA 1
ATOM 1305 C C . TRP A 1 167 ? 3.373 -3.836 -32.177 1.00 87.75 167 TRP A C 1
ATOM 1307 O O . TRP A 1 167 ? 3.723 -2.686 -32.437 1.00 87.75 167 TRP A O 1
ATOM 1317 N N . TRP A 1 168 ? 3.813 -4.528 -31.132 1.00 66.25 168 TRP A N 1
ATOM 1318 C CA . TRP A 1 168 ? 4.904 -4.210 -30.232 1.00 66.25 168 TRP A CA 1
ATOM 1319 C C . TRP A 1 168 ? 5.709 -5.497 -30.045 1.00 66.25 168 TRP A C 1
ATOM 1321 O O . TRP A 1 168 ? 5.063 -6.565 -29.921 1.00 66.25 168 TRP A O 1
#

Sequence (168 aa):
MEFLLFLMIPALLLWGGIFAARANVYLVAALFMVATAVFPAEFFSVQAAGLTWTLDRLLFLAMIASFAVGWYRGQVELSSWHLADLAVAAFLGWLAVRTFTQPLGSIAPHQPHTLMHAINGYCIPLALYAVLRFSKPSAMALRPAFWVITILGFYLSVTAWFEAAKWW

Mean predicted aligned error: 6.8 Å

pLDDT: mean 86.2, std 8.31, range [55.81, 97.69]

Solvent-accessible surface area (backbone atoms only — not comparable to full-atom values): 9358 Å² total; per-residue (Å²): 110,68,71,58,49,64,57,46,51,58,51,49,52,52,53,50,47,52,42,20,72,66,54,54,60,51,34,41,54,37,49,26,51,48,24,57,75,75,41,42,63,89,76,43,64,44,84,52,96,94,38,80,45,31,62,27,58,55,36,47,51,47,37,52,46,18,48,52,46,33,43,77,69,65,65,37,53,85,66,83,83,46,74,65,55,51,51,53,50,51,53,47,48,50,52,50,51,57,55,72,76,40,87,82,43,58,95,47,92,91,48,70,40,44,64,54,51,45,41,66,71,41,50,48,56,51,49,54,49,51,54,59,70,31,43,72,88,42,72,80,57,43,48,60,19,51,51,52,48,50,52,49,51,51,52,54,51,50,54,51,49,37,48,75,68,60,79,96

Secondary structure (DSSP, 8-state):
-HHHHHHHHHHHHHHHHHHHHH--HHHHHHHHHHHHHHS-TTTS-EEETTEEE-HHHHHHHHHHHHHHHHHHTT-S--PPPPHHHHHHHHHHHHHHHHHHTS-SS-SSTTPPPHHHHHIIIIIHHHHHHHHHHHSPP-HHHHHHHHHHHHHHHHHHHHHHHHHHTT--

Radius of gyration: 18.58 Å; Cα contacts (8 Å, |Δi|>4): 133; chains: 1; bounding box: 44×43×49 Å